Protein AF-A0A7A6NI04-F1 (afdb_monomer_lite)

Organism: Escherichia coli (NCBI:txid562)

Structure (mmCIF, N/CA/C/O backbone):
data_AF-A0A7A6NI04-F1
#
_entry.id   AF-A0A7A6NI04-F1
#
loop_
_atom_site.group_PDB
_atom_site.id
_atom_site.type_symbol
_atom_site.label_atom_id
_atom_site.label_alt_id
_atom_site.label_comp_id
_atom_site.label_asym_id
_atom_site.label_entity_id
_atom_site.label_seq_id
_atom_site.pdbx_PDB_ins_code
_atom_site.Cartn_x
_atom_site.Cartn_y
_atom_site.Cartn_z
_atom_site.occupancy
_atom_site.B_iso_or_equiv
_atom_site.auth_seq_id
_atom_site.auth_comp_id
_atom_site.auth_asym_id
_atom_site.auth_atom_id
_atom_site.pdbx_PDB_model_num
ATOM 1 N N . MET A 1 1 ? -33.714 -82.053 52.940 1.00 43.41 1 MET A N 1
ATOM 2 C CA . MET A 1 1 ? -32.314 -82.275 52.508 1.00 43.41 1 MET A CA 1
ATOM 3 C C . MET A 1 1 ? -32.297 -81.891 51.034 1.00 43.41 1 MET A C 1
ATOM 5 O O . MET A 1 1 ? -33.031 -82.505 50.285 1.00 43.41 1 MET A O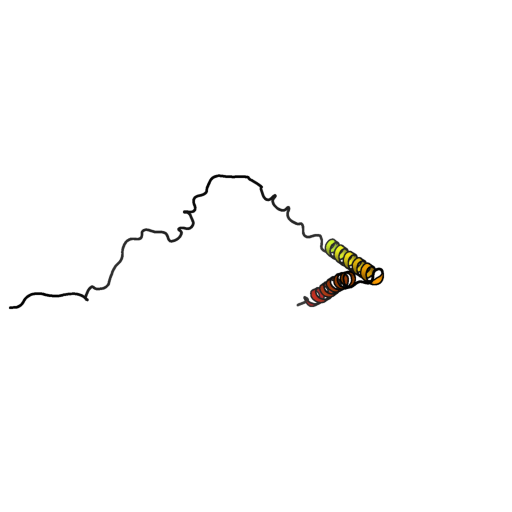 1
ATOM 9 N N . ASN A 1 2 ? -31.787 -80.733 50.619 1.00 47.22 2 ASN A N 1
ATOM 10 C CA . ASN A 1 2 ? -30.367 -80.394 50.549 1.00 47.22 2 ASN A CA 1
ATOM 11 C C . ASN A 1 2 ? -30.146 -78.884 50.718 1.00 47.22 2 ASN A C 1
ATOM 13 O O . ASN A 1 2 ? -30.966 -78.068 50.308 1.00 47.22 2 ASN A O 1
ATOM 17 N N . LYS A 1 3 ? -29.030 -78.550 51.362 1.00 45.72 3 LYS A N 1
ATOM 18 C CA . LYS A 1 3 ? -28.506 -77.198 51.545 1.00 45.72 3 LYS A CA 1
ATOM 19 C C . LYS A 1 3 ? -27.494 -76.894 50.433 1.00 45.72 3 LYS A C 1
ATOM 21 O O . LYS A 1 3 ? -26.773 -77.800 50.026 1.00 45.72 3 LYS A O 1
ATOM 26 N N . ALA A 1 4 ? -27.367 -75.599 50.149 1.00 51.28 4 ALA A N 1
ATOM 27 C CA . ALA A 1 4 ? -26.191 -74.888 49.636 1.00 51.28 4 ALA A CA 1
ATOM 28 C C . ALA A 1 4 ? -26.074 -74.627 48.122 1.00 51.28 4 ALA A C 1
ATOM 30 O O . ALA A 1 4 ? -26.404 -75.463 47.291 1.00 51.28 4 ALA A O 1
ATOM 31 N N . LEU A 1 5 ? -25.486 -73.445 47.871 1.00 53.16 5 LEU A N 1
ATOM 32 C CA . LEU A 1 5 ? -25.082 -72.793 46.618 1.00 53.16 5 LEU A CA 1
ATOM 33 C C . LEU A 1 5 ? -26.251 -72.229 45.792 1.00 53.16 5 LEU A C 1
ATOM 35 O O . LEU A 1 5 ? -27.113 -72.967 45.353 1.00 53.16 5 LEU A O 1
ATOM 39 N N . LEU A 1 6 ? -26.348 -70.937 45.483 1.00 49.09 6 LEU A N 1
ATOM 40 C CA . LEU A 1 6 ? -25.400 -69.825 45.567 1.00 49.09 6 LEU A CA 1
ATOM 41 C C . LEU A 1 6 ? -26.239 -68.536 45.399 1.00 49.09 6 LEU A C 1
ATOM 43 O O . LEU A 1 6 ? -26.955 -68.426 44.403 1.00 49.09 6 LEU A O 1
ATOM 47 N N . PRO A 1 7 ? -26.213 -67.583 46.349 1.00 51.22 7 PRO A N 1
ATOM 48 C CA . PRO A 1 7 ? -26.999 -66.359 46.279 1.00 51.22 7 PRO A CA 1
ATOM 49 C C . PRO A 1 7 ? -26.149 -65.271 45.622 1.00 51.22 7 PRO A C 1
ATOM 51 O O . PRO A 1 7 ? -25.214 -64.764 46.235 1.00 51.22 7 PRO A O 1
ATOM 54 N N . LEU A 1 8 ? -26.420 -64.912 44.371 1.00 53.25 8 LEU A N 1
ATOM 55 C CA . LEU A 1 8 ? -25.681 -63.815 43.747 1.00 53.25 8 LEU A CA 1
ATOM 56 C C . LEU A 1 8 ? -26.499 -63.137 42.658 1.00 53.25 8 LEU A C 1
ATOM 58 O O . LEU A 1 8 ? -26.252 -63.379 41.488 1.00 53.25 8 LEU A O 1
ATOM 62 N N . LEU A 1 9 ? -27.482 -62.324 43.054 1.00 55.00 9 LEU A N 1
ATOM 63 C CA . LEU A 1 9 ? -27.867 -61.082 42.356 1.00 55.00 9 LEU A CA 1
ATOM 64 C C . LEU A 1 9 ? -29.118 -60.461 42.996 1.00 55.00 9 LEU A C 1
ATOM 66 O O . LEU A 1 9 ? -30.151 -60.302 42.358 1.00 55.00 9 LEU A O 1
ATOM 70 N N . LEU A 1 10 ? -29.046 -60.125 44.287 1.00 51.72 10 LEU A N 1
ATOM 71 C CA . LEU A 1 10 ? -30.070 -59.298 44.939 1.00 51.72 10 LEU A CA 1
ATOM 72 C C . LEU A 1 10 ? -29.483 -58.552 46.151 1.00 51.72 10 LEU A C 1
ATOM 74 O O . LEU A 1 10 ? -29.713 -58.901 47.301 1.00 51.72 10 LEU A O 1
ATOM 78 N N . CYS A 1 11 ? -28.707 -57.506 45.869 1.00 48.00 11 CYS A N 1
ATOM 79 C CA . CYS A 1 11 ? -28.594 -56.321 46.725 1.00 48.00 11 CYS A CA 1
ATOM 80 C C . CYS A 1 11 ? -28.946 -55.146 45.804 1.00 48.00 11 CYS A C 1
ATOM 82 O O . CYS A 1 11 ? -28.173 -54.797 44.918 1.00 48.00 11 CYS A O 1
ATOM 84 N N . CYS A 1 12 ? -30.194 -54.677 45.796 1.00 54.56 12 CYS A N 1
ATOM 85 C CA . CYS A 1 12 ? -30.645 -53.614 46.700 1.00 54.56 12 CYS A CA 1
ATOM 86 C C . CYS A 1 12 ? -29.576 -52.512 46.760 1.00 54.56 12 CYS A C 1
ATOM 88 O O . CYS A 1 12 ? -28.599 -52.626 47.487 1.00 54.56 12 CYS A O 1
ATOM 90 N N . PHE A 1 13 ? -29.608 -51.551 45.838 1.00 47.03 13 PHE A N 1
ATOM 91 C CA . PHE A 1 13 ? -30.312 -50.288 46.059 1.00 47.03 13 PHE A CA 1
ATOM 92 C C . PHE A 1 13 ? -30.124 -49.756 47.490 1.00 47.03 13 PHE A C 1
ATOM 94 O O . PHE A 1 13 ? -30.703 -50.283 48.434 1.00 47.03 13 PHE A O 1
ATOM 101 N N . ILE A 1 14 ? -29.421 -48.619 47.548 1.00 53.53 14 ILE A N 1
ATOM 102 C CA . ILE A 1 14 ? -29.788 -47.417 48.305 1.00 53.53 14 ILE A CA 1
ATOM 103 C C . ILE A 1 14 ? -28.893 -47.028 49.511 1.00 53.53 14 ILE A C 1
ATOM 105 O O . ILE A 1 14 ? -28.828 -47.676 50.546 1.00 53.53 14 ILE A O 1
ATOM 109 N N . PHE A 1 15 ? -28.362 -45.817 49.323 1.00 42.81 15 PHE A N 1
ATOM 110 C CA . PHE A 1 15 ? -27.774 -44.798 50.196 1.00 42.81 15 PHE A CA 1
ATOM 111 C C . PHE A 1 15 ? -26.237 -44.698 50.364 1.00 42.81 15 PHE A C 1
ATOM 113 O O . PHE A 1 15 ? -25.557 -45.682 50.648 1.00 42.81 15 PHE A O 1
ATOM 120 N N . PRO A 1 16 ? -25.697 -43.474 50.138 1.00 55.84 16 PRO A N 1
ATOM 121 C CA . PRO A 1 16 ? -24.293 -43.122 50.019 1.00 55.84 16 PRO A CA 1
ATOM 122 C C . PRO A 1 16 ? -23.745 -42.574 51.345 1.00 55.84 16 PRO A C 1
ATOM 124 O O . PRO A 1 16 ? -24.506 -42.147 52.204 1.00 55.84 16 PRO A O 1
ATOM 127 N N . ALA A 1 17 ? -22.425 -42.504 51.482 1.00 49.69 17 ALA A N 1
ATOM 128 C CA . ALA A 1 17 ? -21.736 -41.497 52.294 1.00 49.69 17 ALA A CA 1
ATOM 129 C C . ALA A 1 17 ? -20.248 -41.832 52.325 1.00 49.69 17 ALA A C 1
ATOM 131 O O . ALA A 1 17 ? -19.796 -42.675 53.094 1.00 49.69 17 ALA A O 1
ATOM 132 N N . SER A 1 18 ? -19.464 -41.122 51.530 1.00 54.81 18 SER A N 1
ATOM 133 C CA . SER A 1 18 ? -18.579 -40.099 52.089 1.0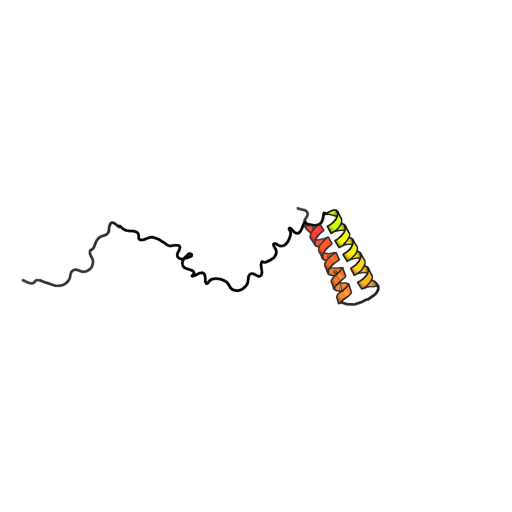0 54.81 18 SER A CA 1
ATOM 134 C C . SER A 1 18 ? -17.641 -39.651 50.992 1.00 54.81 18 SER A C 1
ATOM 136 O O . SER A 1 18 ? -16.834 -40.424 50.475 1.00 54.81 18 SER A O 1
ATOM 138 N N . GLY A 1 19 ? -17.791 -38.380 50.633 1.00 54.62 19 GLY A N 1
ATOM 139 C CA . GLY A 1 19 ? -16.819 -37.675 49.834 1.00 54.62 19 GLY A CA 1
ATOM 140 C C . GLY A 1 19 ? -15.441 -37.789 50.470 1.00 54.62 19 GLY A C 1
ATOM 141 O O . GLY A 1 19 ? -15.258 -37.608 51.672 1.00 54.62 19 GLY A O 1
ATOM 142 N N . LYS A 1 20 ? -14.467 -38.070 49.619 1.00 49.62 20 LYS A N 1
ATOM 143 C CA . LYS A 1 20 ? -13.166 -37.441 49.749 1.00 49.62 20 LYS A CA 1
ATOM 144 C C . LYS A 1 20 ? -12.883 -36.802 48.405 1.00 49.62 20 LYS A C 1
ATOM 146 O O . LYS A 1 20 ? -12.298 -37.397 47.513 1.00 49.62 20 LYS A O 1
ATOM 151 N N . ASP A 1 21 ? -13.583 -35.689 48.259 1.00 50.91 21 ASP A N 1
ATOM 152 C CA . ASP A 1 21 ? -13.165 -34.443 47.648 1.00 50.91 21 ASP A CA 1
ATOM 153 C C . ASP A 1 21 ? -12.107 -34.480 46.547 1.00 50.91 21 ASP A C 1
ATOM 155 O O . ASP A 1 21 ? -11.034 -35.068 46.645 1.00 50.91 21 ASP A O 1
ATOM 159 N N . ALA A 1 22 ? -12.404 -33.617 45.586 1.00 57.06 22 ALA A N 1
ATOM 160 C CA . ALA A 1 22 ? -11.472 -32.958 44.701 1.00 57.06 22 ALA A CA 1
ATOM 161 C C . ALA A 1 22 ? -11.180 -33.649 43.352 1.00 57.06 22 ALA A C 1
ATOM 163 O O . ALA A 1 22 ? -10.057 -34.039 43.031 1.00 57.06 22 ALA A O 1
ATOM 164 N N . GLY A 1 23 ? -12.173 -33.561 42.453 1.00 58.16 23 GLY A N 1
ATOM 165 C CA . GLY A 1 23 ? -11.876 -32.888 41.179 1.00 58.16 23 GLY A CA 1
ATOM 166 C C . GLY A 1 23 ? -11.187 -31.545 41.472 1.00 58.16 23 GLY A C 1
ATOM 167 O O . GLY A 1 23 ? -11.389 -31.008 42.548 1.00 58.16 23 GLY A O 1
ATOM 168 N N . TRP A 1 24 ? -10.355 -31.018 40.575 1.00 62.41 24 TRP A N 1
ATOM 169 C CA . TRP A 1 24 ? -9.355 -29.962 40.864 1.00 62.41 24 TRP A CA 1
ATOM 170 C C . TRP A 1 24 ? -7.987 -30.492 41.346 1.00 62.41 24 TRP A C 1
ATOM 172 O O . TRP A 1 24 ? -7.375 -29.966 42.267 1.00 62.41 24 TRP A O 1
ATOM 182 N N . GLN A 1 25 ? -7.436 -31.485 40.638 1.00 56.09 25 GLN A N 1
ATOM 183 C CA . GLN A 1 25 ? -6.010 -31.868 40.719 1.00 56.09 25 GLN A CA 1
ATOM 184 C C . GLN A 1 25 ? -5.057 -30.868 40.021 1.00 56.09 25 GLN A C 1
ATOM 186 O O . GLN A 1 25 ? -3.859 -31.117 39.926 1.00 56.09 25 GLN A O 1
ATOM 191 N N . TRP A 1 26 ? -5.552 -29.716 39.560 1.00 59.28 26 TRP A N 1
ATOM 192 C CA . TRP A 1 26 ? -4.754 -28.719 38.831 1.00 59.28 26 TRP A CA 1
ATOM 193 C C . TRP A 1 26 ? -3.724 -27.987 39.713 1.00 59.28 26 TRP A C 1
ATOM 195 O O . TRP A 1 26 ? -2.875 -27.279 39.188 1.00 59.28 26 TRP A O 1
ATOM 205 N N . TYR A 1 27 ? -3.758 -28.168 41.039 1.00 55.50 27 TYR A N 1
ATOM 206 C CA . TYR A 1 27 ? -2.808 -27.536 41.967 1.00 55.50 27 TYR A CA 1
ATOM 207 C C . TYR A 1 27 ? -1.598 -28.411 42.338 1.00 55.50 27 TYR A C 1
ATOM 209 O O . TYR A 1 27 ? -0.740 -27.960 43.090 1.00 55.50 27 TYR A O 1
ATOM 217 N N . ASN A 1 28 ? -1.494 -29.638 41.813 1.00 61.41 28 ASN A N 1
ATOM 218 C CA . ASN A 1 28 ? -0.384 -30.553 42.124 1.00 61.41 28 ASN A CA 1
ATOM 219 C C . ASN A 1 28 ? 0.821 -30.430 41.177 1.00 61.41 28 ASN A C 1
ATOM 221 O O . ASN A 1 28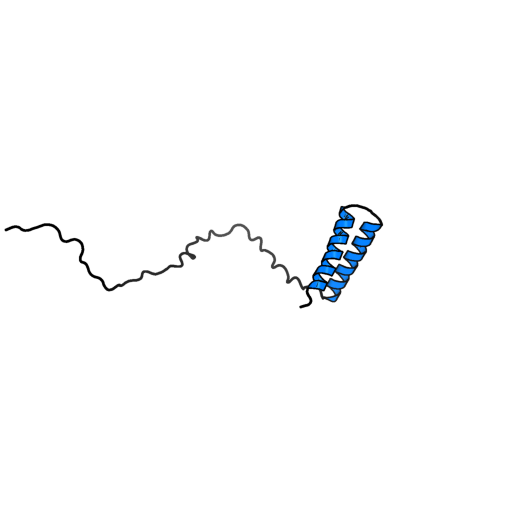 ? 1.704 -31.295 41.171 1.00 61.41 28 ASN A O 1
ATOM 225 N N . GLU A 1 29 ? 0.889 -29.365 40.382 1.00 61.28 29 GLU A N 1
ATOM 226 C CA . GLU A 1 29 ? 2.077 -29.101 39.585 1.00 61.28 29 GLU A CA 1
ATOM 227 C C . GLU A 1 29 ? 3.196 -28.558 40.481 1.00 61.28 29 GLU A C 1
ATOM 229 O O . GLU A 1 29 ? 3.079 -27.535 41.158 1.00 61.28 29 GLU A O 1
ATOM 234 N N . LYS A 1 30 ? 4.293 -29.310 40.530 1.00 65.56 30 LYS A N 1
ATOM 235 C CA . LYS A 1 30 ? 5.445 -29.036 41.386 1.00 65.56 30 LYS A CA 1
ATOM 236 C C . LYS A 1 30 ? 6.216 -27.877 40.760 1.00 65.56 30 LYS A C 1
ATOM 238 O O . LYS A 1 30 ? 6.920 -28.062 39.769 1.00 65.56 30 LYS A O 1
ATOM 243 N N . ILE A 1 31 ? 6.079 -26.684 41.328 1.00 60.62 31 ILE A N 1
ATOM 244 C CA . ILE A 1 31 ? 6.838 -25.507 40.903 1.00 60.62 31 ILE A CA 1
ATOM 245 C C . ILE A 1 31 ? 8.318 -25.748 41.245 1.00 60.62 31 ILE A C 1
ATOM 247 O O . ILE A 1 31 ? 8.703 -25.713 42.412 1.00 60.62 31 ILE A O 1
ATOM 251 N N . ASN A 1 32 ? 9.153 -26.007 40.233 1.00 55.78 32 ASN A N 1
ATOM 252 C CA . ASN A 1 32 ? 10.608 -25.988 40.389 1.00 55.78 32 ASN A CA 1
ATOM 253 C C . ASN A 1 32 ? 11.093 -24.527 40.505 1.00 55.78 32 ASN A C 1
ATOM 255 O O . ASN A 1 32 ? 10.732 -23.696 39.666 1.00 55.78 32 ASN A O 1
ATOM 259 N N . PRO A 1 33 ? 11.900 -24.177 41.521 1.00 55.78 33 PRO A N 1
ATOM 260 C CA . PRO A 1 33 ? 12.341 -22.807 41.731 1.00 55.78 33 PRO A CA 1
ATOM 261 C C . PRO A 1 33 ? 13.439 -22.382 40.740 1.00 55.78 33 PRO A C 1
ATOM 263 O O . PRO A 1 33 ? 14.578 -22.823 40.822 1.00 55.78 33 PRO A O 1
ATOM 266 N N . LYS A 1 34 ? 13.047 -21.447 39.865 1.00 57.50 34 LYS A N 1
ATOM 267 C CA . LYS A 1 34 ? 13.819 -20.376 39.203 1.00 57.50 34 LYS A CA 1
ATOM 268 C C . LYS A 1 34 ? 15.116 -20.742 38.463 1.00 57.50 34 LYS A C 1
ATOM 270 O O . LYS A 1 34 ? 16.185 -20.800 39.060 1.00 57.50 34 LYS A O 1
ATOM 275 N N . GLU A 1 35 ? 15.061 -20.644 37.132 1.00 57.75 35 GLU A N 1
ATOM 276 C CA . GLU A 1 35 ? 16.184 -20.107 36.357 1.00 57.75 35 GLU A CA 1
ATOM 277 C C . GLU A 1 35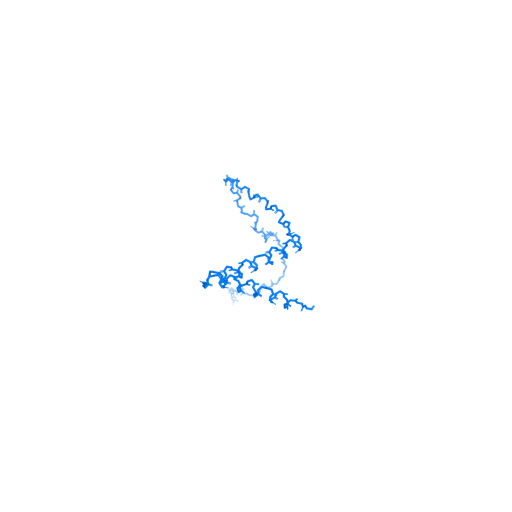 ? 15.711 -19.002 35.393 1.00 57.75 35 GLU A C 1
ATOM 279 O O . GLU A 1 35 ? 14.883 -19.220 34.516 1.00 57.75 35 GLU A O 1
ATOM 284 N N . LYS A 1 36 ? 16.268 -17.803 35.618 1.00 56.31 36 LYS A N 1
ATOM 285 C CA . LYS A 1 36 ? 16.307 -16.602 34.764 1.00 56.31 36 LYS A CA 1
ATOM 286 C C . LYS A 1 36 ? 14.970 -15.943 34.415 1.00 56.31 36 LYS A C 1
ATOM 288 O O . LYS A 1 36 ? 14.375 -16.112 33.359 1.00 56.31 36 LYS A O 1
ATOM 293 N N . GLU A 1 37 ? 14.612 -15.037 35.317 1.00 57.81 37 GLU A N 1
ATOM 294 C CA . GLU A 1 37 ? 13.864 -13.814 35.055 1.00 57.81 37 GLU A CA 1
ATOM 295 C C . GLU A 1 37 ? 14.428 -13.079 33.823 1.00 57.81 37 GLU A C 1
ATOM 297 O O . GLU A 1 37 ? 15.339 -12.264 33.917 1.00 57.81 37 GLU A O 1
ATOM 302 N N . ASN A 1 38 ? 13.872 -13.356 32.647 1.00 57.22 38 ASN A N 1
ATOM 303 C CA . ASN A 1 38 ? 13.718 -12.328 31.634 1.00 57.22 38 ASN A CA 1
ATOM 304 C C . ASN A 1 38 ? 12.275 -11.864 31.788 1.00 57.22 38 ASN A C 1
ATOM 306 O O . ASN A 1 38 ? 11.354 -12.502 31.276 1.00 57.22 38 ASN A O 1
ATOM 310 N N . LYS A 1 39 ? 12.053 -10.835 32.618 1.00 57.25 39 LYS A N 1
ATOM 311 C CA . LYS A 1 39 ? 10.738 -10.197 32.676 1.00 57.25 39 LYS A CA 1
ATOM 312 C C . LYS A 1 39 ? 10.364 -9.859 31.230 1.00 57.25 39 LYS A C 1
ATOM 314 O O . LYS A 1 39 ? 11.120 -9.110 30.609 1.00 57.25 39 LYS A O 1
ATOM 319 N N . PRO A 1 40 ? 9.226 -10.326 30.684 1.00 59.97 40 PRO A N 1
ATOM 320 C CA . PRO A 1 40 ? 8.647 -9.587 29.587 1.00 59.97 40 PRO A CA 1
ATOM 321 C C . PRO A 1 40 ? 8.415 -8.194 30.162 1.00 59.97 40 PRO A C 1
ATOM 323 O O . PRO A 1 40 ? 7.644 -8.026 31.110 1.00 59.97 40 PRO A O 1
ATOM 326 N N . VAL A 1 41 ? 9.170 -7.210 29.667 1.00 62.06 41 VAL A N 1
ATOM 327 C CA . VAL A 1 41 ? 8.834 -5.804 29.872 1.00 62.06 41 VAL A CA 1
ATOM 328 C C . VAL A 1 41 ? 7.340 -5.725 29.571 1.00 62.06 41 VAL A C 1
ATOM 330 O O . VAL A 1 41 ? 6.950 -6.190 28.493 1.00 62.06 41 VAL A O 1
ATOM 333 N N . PRO A 1 42 ? 6.487 -5.252 30.501 1.00 61.59 42 PRO A N 1
ATOM 334 C CA . PRO A 1 42 ? 5.091 -5.023 30.180 1.00 61.59 42 PRO A CA 1
ATOM 335 C C . PRO A 1 42 ? 5.114 -4.182 28.916 1.00 61.59 42 PRO A C 1
ATOM 337 O O . PRO A 1 42 ? 5.690 -3.092 28.937 1.00 61.59 42 PRO A O 1
ATOM 340 N N . ALA A 1 43 ? 4.627 -4.727 27.797 1.00 64.56 43 ALA A N 1
ATOM 341 C CA . ALA A 1 43 ? 4.530 -3.955 26.575 1.00 64.56 43 ALA A CA 1
ATOM 342 C C . ALA A 1 43 ? 3.786 -2.690 26.984 1.00 64.56 43 ALA A C 1
ATOM 344 O O . ALA A 1 43 ? 2.647 -2.785 27.453 1.00 64.56 43 ALA A O 1
ATOM 345 N N . ALA A 1 44 ? 4.477 -1.545 26.926 1.00 63.03 44 ALA A N 1
ATOM 346 C CA . ALA A 1 44 ? 3.868 -0.266 27.237 1.00 63.03 44 ALA A CA 1
ATOM 347 C C . ALA A 1 44 ? 2.526 -0.238 26.501 1.00 63.03 44 ALA A C 1
ATOM 349 O O . ALA A 1 44 ? 2.490 -0.737 25.365 1.00 63.03 44 ALA A O 1
ATOM 350 N N . PRO A 1 45 ? 1.434 0.251 27.122 1.00 57.03 45 PRO A N 1
ATOM 351 C CA . PRO A 1 45 ? 0.157 0.346 26.440 1.00 57.03 45 PRO A CA 1
ATOM 352 C C . PRO A 1 45 ? 0.442 0.967 25.080 1.00 57.03 45 PRO A C 1
ATOM 354 O O . PRO A 1 45 ? 0.939 2.094 25.020 1.00 57.03 45 PRO A O 1
ATOM 357 N N . ARG A 1 46 ? 0.269 0.191 23.999 1.00 61.56 46 ARG A N 1
ATOM 358 C CA . ARG A 1 46 ? 0.373 0.726 22.646 1.00 61.56 46 ARG A CA 1
ATOM 359 C C . ARG A 1 46 ? -0.777 1.705 22.588 1.00 61.56 46 ARG A C 1
ATOM 361 O O . ARG A 1 46 ? -1.908 1.285 22.372 1.00 61.56 46 ARG A O 1
ATOM 368 N N . GLN A 1 47 ? -0.496 2.967 22.909 1.00 63.19 47 GLN A N 1
ATOM 369 C CA . GLN A 1 47 ? -1.425 4.052 22.683 1.00 63.19 47 GLN A CA 1
ATOM 370 C C . GLN A 1 47 ? -1.799 3.897 21.223 1.00 63.19 47 GLN A C 1
ATOM 372 O O . GLN A 1 47 ? -0.922 3.943 20.355 1.00 63.19 47 GLN A O 1
ATOM 377 N N . GLU A 1 48 ? -3.061 3.548 20.970 1.00 67.00 48 GLU A N 1
ATOM 378 C CA . GLU A 1 48 ? -3.529 3.528 19.602 1.00 67.00 48 GLU A CA 1
ATOM 379 C C . GLU A 1 48 ? -3.231 4.915 19.052 1.00 67.00 48 GLU A C 1
ATOM 381 O O . GLU A 1 48 ? -3.637 5.899 19.678 1.00 67.00 48 GLU A O 1
ATOM 386 N N . PRO A 1 49 ? -2.463 5.012 17.954 1.00 73.31 49 PRO A N 1
ATOM 387 C CA . PRO A 1 49 ? -2.173 6.311 17.394 1.00 73.31 49 PRO A CA 1
ATOM 388 C C . PRO A 1 49 ? -3.497 7.014 17.129 1.00 73.31 49 PRO A C 1
ATOM 390 O O . PRO A 1 49 ? -4.464 6.373 16.698 1.00 73.31 49 PRO A O 1
ATOM 393 N N . ASP A 1 50 ? -3.521 8.312 17.423 1.00 89.19 50 ASP A N 1
ATOM 394 C CA . ASP A 1 50 ? -4.676 9.165 17.179 1.00 89.19 50 ASP A CA 1
ATOM 395 C C . ASP A 1 50 ? -5.209 8.923 15.756 1.00 89.19 50 ASP A C 1
ATOM 397 O O . ASP A 1 50 ? -4.441 8.657 14.824 1.00 89.19 50 ASP A O 1
ATOM 401 N N . ILE A 1 51 ? -6.529 8.976 15.577 1.00 90.56 51 ILE A N 1
ATOM 402 C CA . ILE A 1 51 ? -7.186 8.607 14.314 1.00 90.56 51 ILE A CA 1
ATOM 403 C C . ILE A 1 51 ? -6.602 9.430 13.161 1.00 90.56 51 ILE A C 1
ATOM 405 O O . ILE A 1 51 ? -6.351 8.892 12.080 1.00 90.56 51 ILE A O 1
ATOM 409 N N . MET A 1 52 ? -6.306 10.710 13.405 1.00 92.62 52 MET A N 1
ATOM 410 C CA . MET A 1 52 ? -5.683 11.585 12.410 1.00 92.62 52 MET A CA 1
ATOM 411 C C . MET A 1 52 ? -4.259 11.145 12.065 1.00 92.62 52 MET A C 1
ATOM 413 O O . MET A 1 52 ? -3.878 11.153 10.895 1.00 92.62 52 MET A O 1
ATOM 417 N N . GLN A 1 53 ? -3.482 10.693 13.051 1.00 92.62 53 GLN A N 1
ATOM 418 C CA . GLN A 1 53 ? -2.137 10.160 12.826 1.00 92.62 53 GLN A CA 1
ATOM 419 C C . GLN A 1 53 ? -2.174 8.850 12.034 1.00 92.62 53 GLN A C 1
ATOM 421 O O . GLN A 1 53 ? -1.399 8.683 11.091 1.00 92.62 53 GLN A O 1
ATOM 426 N N . LYS A 1 54 ? -3.103 7.940 12.358 1.00 91.19 54 LYS A N 1
ATOM 427 C CA . LYS A 1 54 ? -3.318 6.703 11.589 1.00 91.19 54 LYS A CA 1
ATOM 428 C C . LYS A 1 54 ? -3.690 7.003 10.141 1.00 91.19 54 LYS A C 1
ATOM 430 O O . LYS A 1 54 ? -3.100 6.426 9.227 1.00 91.19 54 LYS A O 1
ATOM 435 N N . LEU A 1 55 ? -4.632 7.924 9.933 1.00 94.50 55 LEU A N 1
ATOM 436 C CA . LEU A 1 55 ? -5.066 8.349 8.606 1.00 94.50 55 LEU A CA 1
ATOM 437 C C . LEU A 1 55 ? -3.889 8.922 7.808 1.00 94.50 55 LEU A C 1
ATOM 439 O O . LEU A 1 55 ? -3.630 8.478 6.689 1.00 94.50 55 LEU A O 1
ATOM 443 N N . ALA A 1 56 ? -3.145 9.861 8.394 1.00 95.94 56 ALA A N 1
ATOM 444 C CA . ALA A 1 56 ? -2.002 10.495 7.747 1.00 95.94 56 ALA A CA 1
ATOM 445 C C . ALA A 1 56 ? -0.906 9.478 7.390 1.00 95.94 56 ALA A C 1
ATOM 447 O O . ALA A 1 56 ? -0.356 9.521 6.283 1.00 95.94 56 ALA A O 1
ATOM 448 N N . ALA A 1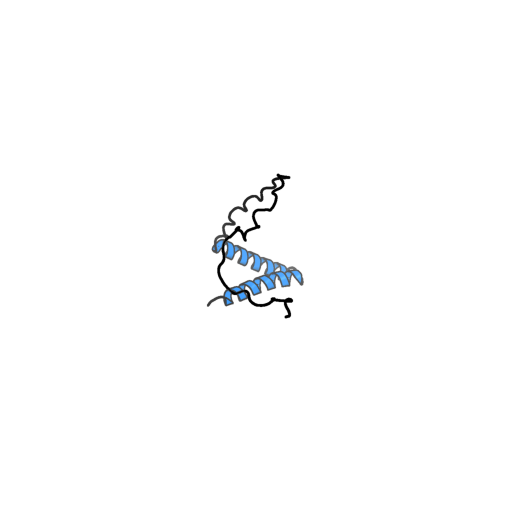 57 ? -0.621 8.526 8.284 1.00 95.00 57 ALA A N 1
ATOM 449 C CA . ALA A 1 57 ? 0.344 7.459 8.038 1.00 95.00 57 ALA A CA 1
ATOM 450 C C . ALA A 1 57 ? -0.086 6.568 6.863 1.00 95.00 57 ALA A C 1
ATOM 452 O O . ALA A 1 57 ? 0.706 6.335 5.947 1.00 95.00 57 ALA A O 1
ATOM 453 N N . LEU A 1 58 ? -1.347 6.125 6.837 1.00 96.00 58 LEU A N 1
ATOM 454 C CA . LEU A 1 58 ? -1.884 5.295 5.755 1.00 96.00 58 LEU A CA 1
ATOM 455 C C . LEU A 1 58 ? -1.904 6.033 4.414 1.00 96.00 58 LEU A C 1
ATOM 457 O O . LEU A 1 58 ? -1.495 5.473 3.394 1.00 96.00 58 LEU A O 1
ATOM 461 N N . GLN A 1 59 ? -2.331 7.297 4.398 1.00 96.56 59 GLN A N 1
ATOM 462 C CA . GLN A 1 59 ? -2.331 8.125 3.191 1.00 96.56 59 GLN A CA 1
ATOM 463 C C . GLN A 1 59 ? -0.914 8.310 2.642 1.00 96.56 59 GLN A C 1
ATOM 465 O O . GLN A 1 59 ? -0.683 8.135 1.444 1.00 96.56 59 GLN A O 1
ATOM 470 N N . THR A 1 60 ? 0.047 8.615 3.515 1.00 97.81 60 THR A N 1
ATOM 471 C CA . THR A 1 60 ? 1.454 8.798 3.135 1.00 97.81 60 THR A CA 1
ATOM 472 C C . THR A 1 60 ? 2.055 7.498 2.608 1.00 97.81 60 THR A C 1
ATOM 474 O O . THR A 1 60 ? 2.682 7.500 1.548 1.00 97.81 60 THR A O 1
ATOM 477 N N . ALA A 1 61 ? 1.812 6.372 3.286 1.00 97.44 61 ALA A N 1
ATOM 478 C CA . ALA A 1 61 ? 2.269 5.057 2.843 1.00 97.44 61 ALA A CA 1
ATOM 479 C C . ALA A 1 61 ? 1.682 4.677 1.476 1.00 97.44 61 ALA A C 1
ATOM 481 O O . ALA A 1 61 ? 2.407 4.190 0.612 1.00 97.44 61 ALA A O 1
ATOM 482 N N . THR A 1 62 ? 0.395 4.959 1.253 1.00 97.75 62 THR A N 1
ATOM 483 C CA . THR A 1 62 ? -0.289 4.674 -0.018 1.00 97.75 62 THR A CA 1
ATOM 484 C C . THR A 1 62 ? 0.293 5.509 -1.157 1.00 97.75 62 THR A C 1
ATOM 486 O O . THR A 1 62 ? 0.640 4.958 -2.199 1.00 97.75 62 THR A O 1
ATOM 489 N N . LYS A 1 63 ? 0.470 6.824 -0.951 1.00 98.06 63 LYS A N 1
ATOM 490 C CA . LYS A 1 63 ? 1.094 7.717 -1.944 1.00 98.06 63 LYS A CA 1
ATOM 491 C C . LYS A 1 63 ? 2.525 7.295 -2.260 1.00 98.06 63 LYS A C 1
ATOM 493 O O . LYS A 1 63 ? 2.915 7.258 -3.421 1.00 98.06 63 LYS A O 1
ATOM 498 N N . ARG A 1 64 ? 3.300 6.931 -1.238 1.00 97.88 64 ARG A N 1
ATOM 499 C CA . ARG A 1 64 ? 4.671 6.459 -1.428 1.00 97.88 64 ARG A CA 1
ATOM 500 C C . ARG A 1 64 ? 4.717 5.156 -2.224 1.00 97.88 64 ARG A C 1
ATOM 502 O O . ARG A 1 64 ? 5.484 5.074 -3.174 1.00 97.88 64 ARG A O 1
ATOM 509 N N . ALA A 1 65 ? 3.897 4.168 -1.865 1.00 97.75 65 ALA A N 1
ATOM 510 C CA . ALA A 1 65 ? 3.835 2.897 -2.584 1.00 97.75 65 ALA A CA 1
ATOM 511 C C . ALA A 1 65 ? 3.394 3.090 -4.045 1.00 97.75 65 ALA A C 1
ATOM 513 O O . ALA A 1 65 ? 3.934 2.438 -4.932 1.00 97.75 65 ALA A O 1
ATOM 514 N N . LEU A 1 66 ? 2.471 4.023 -4.304 1.00 97.81 66 LEU A N 1
ATOM 515 C CA . LEU A 1 66 ? 2.080 4.413 -5.660 1.00 97.81 66 LEU A CA 1
ATOM 516 C C . LEU A 1 66 ? 3.269 4.972 -6.450 1.00 97.81 66 LEU A C 1
ATOM 518 O O . LEU A 1 66 ? 3.519 4.540 -7.571 1.00 97.81 66 LEU A O 1
ATOM 522 N N . TYR A 1 67 ? 4.013 5.917 -5.872 1.00 98.38 67 TYR A N 1
ATOM 523 C CA . TYR A 1 67 ? 5.181 6.495 -6.537 1.00 98.38 67 TYR A CA 1
ATOM 524 C C . TYR A 1 67 ? 6.269 5.453 -6.779 1.00 98.38 67 TYR A C 1
ATOM 526 O O . TYR A 1 67 ? 6.843 5.426 -7.860 1.00 98.38 67 TYR A O 1
ATOM 534 N N . GLU A 1 68 ? 6.519 4.566 -5.815 1.00 97.69 68 GLU A N 1
ATOM 535 C CA . GLU A 1 68 ? 7.450 3.448 -5.983 1.00 97.69 68 GLU A CA 1
ATOM 536 C C . GLU A 1 68 ? 7.011 2.530 -7.134 1.00 97.69 68 GLU A C 1
ATOM 538 O O . GLU A 1 68 ? 7.844 2.155 -7.949 1.00 97.69 68 GLU A O 1
ATOM 543 N N . ALA A 1 69 ? 5.715 2.231 -7.267 1.00 97.62 69 ALA A N 1
ATOM 544 C CA . ALA A 1 69 ? 5.201 1.402 -8.357 1.00 97.62 69 ALA A CA 1
ATOM 545 C C . ALA A 1 69 ? 5.295 2.071 -9.740 1.00 97.62 69 ALA A C 1
ATOM 547 O O . ALA A 1 69 ? 5.564 1.384 -10.724 1.00 97.62 69 ALA A O 1
ATOM 548 N N . ILE A 1 70 ? 5.082 3.391 -9.824 1.00 96.81 70 ILE A N 1
ATOM 549 C CA . ILE A 1 70 ? 5.147 4.142 -11.090 1.00 96.81 70 ILE A CA 1
ATOM 550 C C . ILE A 1 70 ? 6.599 4.391 -11.515 1.00 96.81 70 ILE A C 1
ATOM 552 O O . ILE A 1 70 ? 6.935 4.216 -12.683 1.00 96.81 70 ILE A O 1
ATOM 556 N N . LEU A 1 71 ? 7.453 4.828 -10.585 1.00 97.75 71 LEU A N 1
ATOM 557 C CA . LEU A 1 71 ? 8.836 5.214 -10.881 1.00 97.75 71 LEU A CA 1
ATOM 558 C C . LEU A 1 71 ? 9.769 4.005 -10.983 1.00 97.75 71 LEU A C 1
ATOM 560 O O . LEU A 1 71 ? 10.721 4.033 -11.759 1.00 97.75 71 LEU A O 1
ATOM 564 N N . TYR A 1 72 ? 9.495 2.949 -10.216 1.00 97.00 72 TYR A N 1
ATOM 565 C CA . TYR A 1 72 ? 10.279 1.717 -10.193 1.00 97.00 72 TYR A CA 1
ATOM 566 C C . TYR A 1 72 ? 9.362 0.521 -10.484 1.00 97.00 72 TYR A C 1
ATOM 568 O O . TYR A 1 72 ? 8.963 -0.200 -9.561 1.00 97.00 72 TYR A O 1
ATOM 576 N N . PRO A 1 73 ? 8.990 0.304 -11.759 1.00 93.62 73 PRO A N 1
ATOM 577 C CA . PRO A 1 73 ? 8.055 -0.750 -12.121 1.00 93.62 73 PRO A CA 1
ATOM 578 C C . PRO A 1 73 ? 8.606 -2.129 -11.739 1.00 93.62 73 PRO A C 1
ATOM 580 O O . PRO A 1 73 ? 9.710 -2.512 -12.122 1.00 93.62 73 PRO A O 1
ATOM 583 N N . GLY A 1 74 ? 7.815 -2.878 -10.972 1.00 95.69 74 GLY A N 1
ATOM 584 C CA . GLY A 1 74 ? 8.153 -4.210 -10.483 1.00 95.69 74 GLY A CA 1
ATOM 585 C C . GLY A 1 74 ? 6.972 -4.848 -9.756 1.00 95.69 74 GLY A C 1
ATOM 586 O O . GL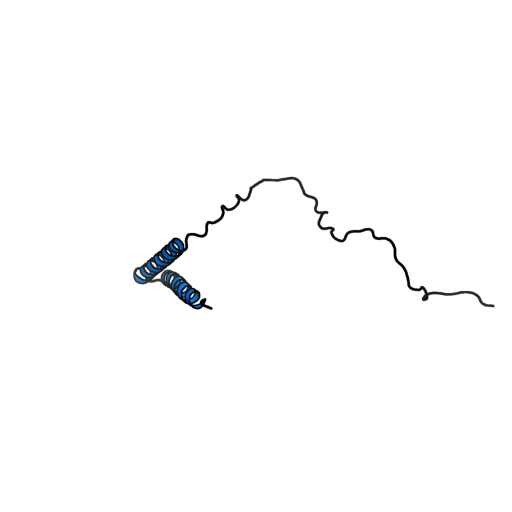Y A 1 74 ? 6.125 -4.144 -9.198 1.00 95.69 74 GLY A O 1
ATOM 587 N N . VAL A 1 75 ? 6.910 -6.183 -9.764 1.00 96.69 75 VAL A N 1
ATOM 588 C CA . VAL A 1 75 ? 5.796 -6.939 -9.164 1.00 96.69 75 VAL A CA 1
ATOM 589 C C . VAL A 1 75 ? 5.662 -6.618 -7.676 1.00 96.69 75 VAL A C 1
ATOM 591 O O . VAL A 1 75 ? 4.559 -6.340 -7.215 1.00 96.69 75 VAL A O 1
ATOM 594 N N . ASP A 1 76 ? 6.770 -6.555 -6.939 1.00 97.31 76 ASP A N 1
ATOM 595 C CA . ASP A 1 76 ? 6.751 -6.270 -5.500 1.00 97.31 76 ASP A CA 1
ATOM 596 C C . ASP A 1 76 ? 6.212 -4.867 -5.184 1.00 97.31 76 ASP A C 1
ATOM 598 O O . ASP A 1 76 ? 5.383 -4.701 -4.285 1.00 97.31 76 ASP A O 1
ATOM 602 N N . ASN A 1 77 ? 6.622 -3.858 -5.962 1.00 97.06 77 ASN A N 1
ATOM 603 C CA . ASN A 1 77 ? 6.168 -2.476 -5.788 1.00 97.06 77 ASN A CA 1
ATOM 604 C C . ASN A 1 77 ? 4.681 -2.329 -6.139 1.00 97.06 77 ASN A C 1
ATOM 606 O O . ASN A 1 77 ? 3.934 -1.674 -5.407 1.00 97.06 77 ASN A O 1
ATOM 610 N N . PHE A 1 78 ? 4.224 -3.006 -7.199 1.00 96.50 78 PHE A N 1
ATOM 611 C CA . PHE A 1 78 ? 2.805 -3.071 -7.540 1.00 96.50 78 PHE A CA 1
ATOM 612 C C . PHE A 1 78 ? 1.992 -3.761 -6.441 1.00 96.50 78 PHE A C 1
ATOM 614 O O . PHE A 1 78 ? 1.004 -3.201 -5.976 1.00 96.50 78 PHE A O 1
ATOM 621 N N . VAL A 1 79 ? 2.417 -4.939 -5.974 1.00 97.69 79 VAL A N 1
ATOM 622 C CA . VAL A 1 79 ? 1.720 -5.689 -4.918 1.00 97.69 79 VAL A CA 1
ATOM 623 C C . VAL A 1 79 ? 1.630 -4.860 -3.637 1.00 97.69 79 VAL A C 1
ATOM 625 O O . VAL A 1 79 ? 0.580 -4.840 -2.992 1.00 97.69 79 VAL A O 1
ATOM 628 N N . LYS A 1 80 ? 2.696 -4.138 -3.276 1.00 97.25 80 LYS A N 1
ATOM 629 C CA . LYS A 1 80 ? 2.709 -3.233 -2.121 1.00 97.25 80 LYS A CA 1
ATOM 630 C C . LYS A 1 80 ? 1.643 -2.142 -2.242 1.00 97.25 80 LYS A C 1
ATOM 632 O O . LYS A 1 80 ? 0.867 -1.951 -1.305 1.00 97.25 80 LYS A O 1
ATOM 637 N N . TYR A 1 81 ? 1.570 -1.461 -3.384 1.00 97.75 81 TYR A N 1
ATOM 638 C CA . TYR A 1 81 ? 0.536 -0.457 -3.639 1.00 97.75 81 TYR A CA 1
ATOM 639 C C . TYR A 1 81 ? -0.872 -1.074 -3.667 1.00 97.75 81 TYR A C 1
ATOM 641 O O . TYR A 1 81 ? -1.777 -0.584 -2.991 1.00 97.75 81 TYR A O 1
ATOM 649 N N . PHE A 1 82 ? -1.046 -2.188 -4.378 1.00 97.38 82 PHE A N 1
ATOM 650 C CA . PHE A 1 82 ? -2.330 -2.860 -4.556 1.00 97.38 82 PHE A CA 1
ATOM 651 C C . PHE A 1 82 ? -2.921 -3.345 -3.226 1.00 97.38 82 PHE A C 1
ATOM 653 O O . PHE A 1 82 ? -4.122 -3.233 -2.996 1.00 97.38 82 PHE A O 1
ATOM 660 N N . ARG A 1 83 ? -2.093 -3.829 -2.292 1.00 97.69 83 ARG A N 1
ATOM 661 C CA . ARG A 1 83 ? -2.548 -4.184 -0.935 1.00 97.69 83 ARG A CA 1
ATOM 662 C C . ARG A 1 83 ? -3.124 -2.983 -0.189 1.00 97.69 83 ARG A C 1
ATOM 664 O O . ARG A 1 83 ? -4.186 -3.102 0.415 1.00 97.69 83 ARG A O 1
ATOM 671 N N . LEU A 1 84 ? -2.449 -1.835 -0.249 1.00 97.38 84 LEU A N 1
ATOM 672 C CA . LEU A 1 84 ? -2.923 -0.611 0.402 1.00 97.38 84 LEU A CA 1
ATOM 673 C C . LEU A 1 84 ? -4.211 -0.097 -0.250 1.00 97.38 84 LEU A C 1
ATOM 675 O O . LEU A 1 84 ? -5.139 0.281 0.457 1.00 97.38 84 LEU A O 1
ATOM 679 N N . GLN A 1 85 ? -4.311 -0.149 -1.578 1.00 95.88 85 GLN A N 1
ATOM 680 C CA . GLN A 1 85 ? -5.540 0.194 -2.297 1.00 95.88 85 GLN A CA 1
ATOM 681 C C . GLN A 1 85 ? -6.725 -0.701 -1.880 1.00 95.88 85 GLN A C 1
ATOM 683 O O . GLN A 1 85 ? -7.818 -0.203 -1.599 1.00 95.88 85 GLN A O 1
ATOM 688 N N . ASN A 1 86 ? -6.508 -2.017 -1.797 1.00 96.75 86 ASN A N 1
ATOM 689 C CA . ASN A 1 86 ? -7.540 -2.961 -1.368 1.00 96.75 86 ASN A CA 1
ATOM 690 C C . ASN A 1 86 ? -7.974 -2.724 0.076 1.00 96.75 86 ASN A C 1
ATOM 692 O O . ASN A 1 86 ? -9.168 -2.764 0.353 1.00 96.75 86 ASN A O 1
ATOM 696 N N . TYR A 1 87 ? -7.034 -2.420 0.974 1.00 96.12 87 TYR A N 1
ATOM 697 C CA . TYR A 1 87 ? -7.350 -2.087 2.361 1.00 96.12 87 TYR A CA 1
ATOM 698 C C . TYR A 1 87 ? -8.363 -0.935 2.459 1.00 96.12 87 TYR A C 1
ATOM 700 O O . TYR A 1 87 ? -9.369 -1.071 3.149 1.00 96.12 87 TYR A O 1
ATOM 708 N N . TRP A 1 88 ? -8.158 0.166 1.724 1.00 95.19 88 TRP A N 1
ATOM 709 C CA . TRP A 1 88 ? -9.110 1.288 1.708 1.00 95.19 88 TRP A CA 1
ATOM 710 C C . TRP A 1 88 ? -10.499 0.873 1.222 1.00 95.19 88 TRP A C 1
ATOM 712 O O . TRP A 1 88 ? -11.502 1.270 1.809 1.00 95.19 88 TRP A O 1
ATOM 722 N N . THR A 1 89 ? -10.551 0.058 0.169 1.00 94.50 89 THR A N 1
ATOM 723 C CA . THR A 1 89 ? -11.813 -0.412 -0.419 1.00 94.50 89 THR A CA 1
ATOM 724 C C . THR A 1 89 ? -12.563 -1.332 0.544 1.00 94.50 89 THR A C 1
ATOM 726 O O . THR A 1 89 ? -13.765 -1.181 0.733 1.00 94.50 89 THR A O 1
ATOM 729 N N . GLN A 1 90 ? -11.849 -2.248 1.203 1.00 95.00 90 GLN A N 1
ATOM 730 C CA . GLN A 1 90 ? -12.415 -3.135 2.217 1.00 95.00 90 GLN A CA 1
ATOM 731 C C . GLN A 1 90 ? -12.928 -2.344 3.418 1.00 95.00 90 GLN A C 1
ATOM 733 O O . GLN A 1 90 ? -14.046 -2.578 3.862 1.00 95.00 90 GLN A O 1
ATOM 738 N N . GLN A 1 91 ? -12.155 -1.368 3.897 1.00 92.62 91 GLN A N 1
ATOM 739 C CA . GLN A 1 91 ? -12.550 -0.534 5.027 1.00 92.62 91 GLN A CA 1
ATOM 740 C C . GLN A 1 91 ? -13.789 0.312 4.710 1.00 92.62 91 GLN A C 1
ATOM 742 O O . GLN A 1 91 ? -14.670 0.448 5.554 1.00 92.62 91 GLN A O 1
ATOM 747 N N . ALA A 1 92 ? -13.890 0.831 3.484 1.00 90.00 92 ALA A N 1
ATOM 748 C CA . ALA A 1 92 ? -15.077 1.533 3.002 1.00 90.00 92 ALA A CA 1
ATOM 749 C C . ALA A 1 92 ? -16.290 0.607 2.789 1.00 90.00 92 ALA A C 1
ATOM 751 O O . ALA A 1 92 ? -17.400 1.092 2.616 1.00 90.00 92 ALA A O 1
ATOM 752 N N . GLY A 1 93 ? -16.103 -0.714 2.792 1.00 90.62 93 GLY A N 1
ATOM 753 C CA . GLY A 1 93 ? -17.187 -1.695 2.731 1.00 90.62 93 GLY A CA 1
ATOM 754 C C . GLY A 1 93 ? -17.752 -2.094 4.098 1.00 90.62 93 GLY A C 1
ATOM 755 O O . GLY A 1 93 ? -18.738 -2.818 4.144 1.00 90.62 93 GLY A O 1
ATOM 756 N N . LEU A 1 94 ? -17.144 -1.649 5.206 1.00 93.62 94 LEU A N 1
ATOM 757 C CA . LEU A 1 94 ? -17.557 -2.010 6.570 1.00 93.62 94 LEU A CA 1
ATOM 758 C C . LEU A 1 94 ? -18.644 -1.097 7.156 1.00 93.62 94 LEU A C 1
ATOM 760 O O . LEU A 1 94 ? -18.974 -1.232 8.333 1.00 93.62 94 LEU A O 1
ATOM 764 N N . PHE A 1 95 ? -19.190 -0.159 6.380 1.00 83.38 95 PHE A N 1
ATOM 765 C CA . PHE A 1 95 ? -20.343 0.617 6.828 1.00 83.38 95 PHE A CA 1
ATOM 766 C C . PHE A 1 95 ? -21.563 -0.312 6.903 1.00 83.38 95 PHE A C 1
ATOM 768 O O . PHE A 1 95 ? -22.001 -0.840 5.881 1.00 83.38 95 PHE A O 1
ATOM 775 N N . THR A 1 96 ? -22.073 -0.533 8.114 1.00 61.56 96 THR A N 1
ATOM 776 C CA . THR A 1 96 ? -23.301 -1.294 8.397 1.00 61.56 96 THR A CA 1
ATOM 777 C C . THR A 1 96 ? -24.432 -0.363 8.775 1.00 61.56 96 THR A C 1
ATOM 779 O O . THR A 1 96 ? -24.149 0.549 9.589 1.00 61.56 96 THR A O 1
#

Radius of gyration: 35.75 Å; chains: 1; bounding box: 49×94×65 Å

Secondary structure (DSSP, 8-state):
--------S-------------S-GGG-------S------------PPPHHHHHHHHHHHHHHHHHHHHHS--HHHHHHHHHHHHHHHHHHT---

pLDDT: mean 75.0, std 20.2, range [42.81, 98.38]

Sequence (96 aa):
MNKALLPLLLCCFIFPASGKDAGWQWYNEKINPKEKENKPVPAAPRQEPDIMQKLAALQTATKRALYEAILYPGVDNFVKYFRLQNYWTQQAGLFT

InterPro domains:
  IPR039555 F plasmid transfer operon protein [PF13728] (23-96)

Foldseek 3Di:
DDDDDDDPDDDDDDDDDDDPDDPPPVPPPDDDDDDDPPDPPPPPPPPPPDPVVVVVVLVVQLVVLVCCCVVPPDPVSVVSNVVSVVVVVVVVVPDD